Protein AF-A0A7S3FY66-F1 (afdb_monomer_lite)

Sequence (122 aa):
KHNKIYTMSFPAELSIHNPIGSRKPRTKNVCFAGSYSAHVYPQRGKDIVTLFRAAMERGLTVYDKYAHLPRFKNKTFPEEFSSVVVPGISSDELNKKYKTFKVVLNANTVRDSSSMFSRKVI

pLDDT: mean 90.39, std 5.73, range [61.25, 98.19]

Secondary structure (DSSP, 8-state):
------PPP----TTTSS-TTTTS---EEEEEES---TTT-HHHHHHHHHHHHHHHTTTEEEEETTTT-GGGGGGPPPGGGTTTEEE---HHHHHHHHTTEEEE----S--S-SS---GGG-

Foldseek 3Di:
DDDPDDDDDDDDDPVQPDCVLLPDAQPAEEEEEEWLLCVPQVVLNVVCVVVCVVCVVVGYAYAYCCPPPPVVPVGHRPPVCVVRYDHHDDPSVVSVNVSNYPYYDDGDRDDPDPPDDDPVVD

Organism: NCBI:txid652834

Radius of gyration: 16.62 Å; chains: 1; bounding box: 34×53×33 Å

Structure (mmCIF, N/CA/C/O backbone):
data_AF-A0A7S3FY66-F1
#
_entry.id   AF-A0A7S3FY66-F1
#
loop_
_atom_site.group_PDB
_atom_site.id
_atom_site.type_symbol
_atom_site.label_atom_id
_atom_site.label_alt_id
_atom_site.label_comp_id
_atom_site.label_asym_id
_atom_site.label_entity_id
_atom_site.label_seq_id
_atom_site.pdbx_PDB_ins_code
_atom_site.Cartn_x
_atom_site.Cartn_y
_atom_site.Cartn_z
_atom_site.occupancy
_atom_site.B_iso_or_equiv
_atom_site.auth_seq_id
_atom_site.auth_comp_id
_atom_site.auth_asym_id
_atom_site.auth_atom_id
_atom_site.pdbx_PDB_model_num
ATOM 1 N N . LYS A 1 1 ? 21.195 -38.289 -5.945 1.00 61.25 1 LYS A N 1
ATOM 2 C CA . LYS A 1 1 ? 19.819 -37.722 -5.887 1.00 61.25 1 LYS A CA 1
ATOM 3 C C . LYS A 1 1 ? 19.307 -37.855 -4.457 1.00 61.25 1 LYS A C 1
ATOM 5 O O . LYS A 1 1 ? 19.545 -38.898 -3.865 1.00 61.25 1 LYS A O 1
ATOM 10 N N . HIS A 1 2 ? 18.694 -36.813 -3.892 1.00 81.75 2 HIS A N 1
ATOM 11 C CA . HIS A 1 2 ? 18.193 -36.810 -2.512 1.00 81.75 2 HIS A CA 1
ATOM 12 C C . HIS A 1 2 ? 16.663 -36.718 -2.502 1.00 81.75 2 HIS A C 1
ATOM 14 O O . HIS A 1 2 ? 16.109 -35.910 -3.238 1.00 81.75 2 HIS A O 1
ATOM 20 N N . ASN A 1 3 ? 16.002 -37.528 -1.668 1.00 87.62 3 ASN A N 1
ATOM 21 C CA . ASN A 1 3 ? 14.543 -37.704 -1.691 1.00 87.62 3 ASN A CA 1
ATOM 22 C C . ASN A 1 3 ? 13.810 -36.999 -0.531 1.00 87.62 3 ASN A C 1
ATOM 24 O O . ASN A 1 3 ? 12.610 -37.186 -0.379 1.00 87.62 3 ASN A O 1
ATOM 28 N N . LYS A 1 4 ? 14.497 -36.199 0.301 1.00 89.31 4 LYS A N 1
ATOM 29 C CA . LYS A 1 4 ? 13.870 -35.426 1.396 1.00 89.31 4 LYS A CA 1
ATOM 30 C C . LYS A 1 4 ? 13.695 -33.953 1.007 1.00 89.31 4 LYS A C 1
ATOM 32 O O . LYS A 1 4 ? 14.169 -33.059 1.701 1.00 89.31 4 LYS A O 1
ATOM 37 N N . ILE A 1 5 ? 13.074 -33.705 -0.144 1.00 89.00 5 ILE A N 1
ATOM 38 C CA . ILE A 1 5 ? 12.789 -32.353 -0.642 1.00 89.00 5 ILE A CA 1
ATOM 39 C C . ILE A 1 5 ? 11.288 -32.119 -0.490 1.00 89.00 5 ILE A C 1
ATOM 41 O O . ILE A 1 5 ? 10.492 -32.825 -1.102 1.00 89.00 5 ILE A O 1
ATOM 45 N N . TYR A 1 6 ? 10.915 -31.137 0.327 1.00 89.25 6 TYR A N 1
ATOM 46 C CA . TYR A 1 6 ? 9.524 -30.795 0.623 1.00 89.25 6 TYR A CA 1
ATOM 47 C C . TYR A 1 6 ? 9.309 -29.286 0.493 1.00 89.25 6 TYR A C 1
ATOM 49 O O . TYR A 1 6 ? 10.249 -28.499 0.617 1.00 89.25 6 TYR A O 1
ATOM 57 N N . THR A 1 7 ? 8.065 -28.875 0.259 1.00 86.25 7 THR A N 1
ATOM 58 C CA . THR A 1 7 ? 7.668 -27.463 0.261 1.00 86.25 7 THR A CA 1
ATOM 59 C C . THR A 1 7 ? 7.427 -26.977 1.685 1.00 86.25 7 THR A C 1
ATOM 61 O O . THR A 1 7 ? 6.778 -27.665 2.469 1.00 86.25 7 THR A O 1
ATOM 64 N N . MET A 1 8 ? 7.890 -25.770 2.007 1.00 84.56 8 MET A N 1
ATOM 65 C CA . MET A 1 8 ? 7.559 -25.104 3.266 1.00 84.56 8 MET A CA 1
ATOM 66 C C . MET A 1 8 ? 6.385 -24.147 3.053 1.00 84.56 8 MET A C 1
ATOM 68 O O . MET A 1 8 ? 6.416 -23.320 2.140 1.00 84.56 8 MET A O 1
ATOM 72 N N . SER A 1 9 ? 5.362 -24.253 3.902 1.00 84.00 9 SER A N 1
ATOM 73 C CA . SER A 1 9 ? 4.237 -23.316 3.915 1.00 84.00 9 SER A CA 1
ATOM 74 C C . SER A 1 9 ? 4.699 -21.899 4.254 1.00 84.00 9 SER A C 1
ATOM 76 O O . SER A 1 9 ? 5.701 -21.694 4.936 1.00 84.00 9 SER A O 1
ATOM 78 N N . PHE A 1 10 ? 3.948 -20.909 3.783 1.00 83.94 10 PHE A N 1
ATOM 79 C CA . PHE A 1 10 ? 4.260 -19.504 4.000 1.00 83.94 10 PHE A CA 1
ATOM 80 C C . PHE A 1 10 ? 4.108 -19.127 5.488 1.00 83.94 10 PHE A C 1
ATOM 82 O O . PHE A 1 10 ? 2.995 -19.208 6.013 1.00 83.94 10 PHE A O 1
ATOM 89 N N . PRO A 1 11 ? 5.188 -18.739 6.191 1.00 84.31 11 PRO A N 1
ATOM 90 C CA . PRO A 1 11 ? 5.125 -18.495 7.626 1.00 84.31 11 PRO A CA 1
ATOM 91 C C . PRO A 1 11 ? 4.446 -17.155 7.937 1.00 84.31 11 PRO A C 1
ATOM 93 O O . PRO A 1 11 ? 4.744 -16.135 7.313 1.00 84.31 11 PRO A O 1
ATOM 96 N N . ALA A 1 12 ? 3.576 -17.154 8.946 1.00 85.75 12 ALA A N 1
ATOM 97 C CA . ALA A 1 12 ? 2.956 -15.961 9.511 1.00 85.75 12 ALA A CA 1
ATOM 98 C C . ALA A 1 12 ? 3.082 -15.997 11.040 1.00 85.75 12 ALA A C 1
ATOM 100 O O . ALA A 1 12 ? 2.611 -16.930 11.689 1.00 85.75 12 ALA A O 1
ATOM 101 N N . GLU A 1 13 ? 3.731 -14.989 11.623 1.00 87.88 13 GLU A N 1
ATOM 102 C CA . GLU A 1 13 ? 3.902 -14.891 13.073 1.00 87.88 13 GLU A CA 1
ATOM 103 C C . GLU A 1 13 ? 2.637 -14.326 13.736 1.00 87.88 13 GLU A C 1
ATOM 105 O O . GLU A 1 13 ? 2.276 -13.170 13.519 1.00 87.88 13 GLU A O 1
ATOM 110 N N . LEU A 1 14 ? 1.963 -15.124 14.570 1.00 87.88 14 LEU A N 1
ATOM 111 C CA . LEU A 1 14 ? 0.671 -14.764 15.177 1.00 87.88 14 LEU A CA 1
ATOM 112 C C . LEU A 1 14 ? 0.748 -13.573 16.146 1.00 87.88 14 LEU A C 1
ATOM 114 O O . LEU A 1 14 ? -0.232 -12.846 16.312 1.00 87.88 14 LEU A O 1
ATOM 118 N N . SER A 1 15 ? 1.899 -13.335 16.776 1.00 87.75 15 SER A N 1
ATOM 119 C CA . SER A 1 15 ? 2.120 -12.169 17.649 1.00 87.75 15 SER A CA 1
ATOM 120 C C . SER A 1 15 ? 2.005 -10.843 16.873 1.00 87.75 15 SER A C 1
ATOM 122 O O . SER A 1 15 ? 1.582 -9.826 17.429 1.00 87.75 15 SER A O 1
ATOM 124 N N . ILE A 1 16 ? 2.294 -10.875 15.567 1.00 85.12 16 ILE A N 1
ATOM 125 C CA . ILE A 1 16 ? 2.294 -9.729 14.654 1.00 85.12 16 ILE A CA 1
ATOM 126 C C . ILE A 1 16 ? 1.013 -9.717 13.804 1.00 85.12 16 ILE A C 1
ATOM 128 O O . ILE A 1 16 ? 0.303 -8.707 13.734 1.00 85.12 16 ILE A O 1
ATOM 132 N N . HIS A 1 17 ? 0.692 -10.856 13.191 1.00 86.62 17 HIS A N 1
ATOM 133 C CA . HIS A 1 17 ? -0.417 -11.046 12.258 1.00 86.62 17 HIS A CA 1
ATOM 134 C C . HIS A 1 17 ? -1.649 -11.594 12.980 1.00 86.62 17 HIS A C 1
ATOM 136 O O . HIS A 1 17 ? -1.981 -12.774 12.911 1.00 86.62 17 HIS A O 1
ATOM 142 N N . ASN A 1 18 ? -2.324 -10.714 13.718 1.00 88.62 18 ASN A N 1
ATOM 143 C CA . ASN A 1 18 ? -3.525 -11.055 14.479 1.00 88.62 18 ASN A CA 1
ATOM 144 C C . ASN A 1 18 ? -4.630 -10.002 14.335 1.00 88.62 18 ASN A C 1
ATOM 146 O O . ASN A 1 18 ? -4.355 -8.819 14.092 1.00 88.62 18 ASN A O 1
ATOM 150 N N . PRO A 1 19 ? -5.894 -10.384 14.588 1.00 86.94 19 PRO A N 1
ATOM 151 C CA . PRO A 1 19 ? -7.023 -9.462 14.555 1.00 86.94 19 PRO A CA 1
ATOM 152 C C . PRO A 1 19 ? -7.118 -8.565 15.801 1.00 86.94 19 PRO A C 1
ATOM 154 O O . PRO A 1 19 ? -8.067 -7.792 15.917 1.00 86.94 19 PRO A O 1
ATOM 157 N N . ILE A 1 20 ? -6.181 -8.622 16.754 1.00 89.56 20 ILE A N 1
ATOM 158 C CA . ILE A 1 20 ? -6.278 -7.815 17.979 1.00 89.56 20 ILE A CA 1
ATOM 159 C C . ILE A 1 20 ? -6.265 -6.330 17.595 1.00 89.56 20 ILE A C 1
ATOM 161 O O . ILE A 1 20 ? -5.346 -5.842 16.936 1.00 89.56 20 ILE A O 1
ATOM 165 N N . GLY A 1 21 ? -7.324 -5.610 17.970 1.00 85.69 21 GLY A N 1
ATOM 166 C CA . GLY A 1 21 ? -7.536 -4.206 17.608 1.00 85.69 21 GLY A CA 1
ATOM 167 C C . GLY A 1 21 ? -8.240 -3.959 16.265 1.00 85.69 21 GLY A C 1
ATOM 168 O O . GLY A 1 21 ? -8.557 -2.807 15.989 1.00 85.69 21 GLY A O 1
ATOM 169 N N . SER A 1 22 ? -8.550 -4.988 15.464 1.00 85.00 22 SER A N 1
ATOM 170 C CA . SER A 1 22 ? -9.232 -4.830 14.163 1.00 85.00 22 SER A CA 1
ATOM 171 C C . SER A 1 22 ? -10.731 -4.514 14.266 1.00 85.00 22 SER A C 1
ATOM 173 O O . SER A 1 22 ? -11.328 -4.055 13.295 1.00 85.00 22 SER A O 1
ATOM 175 N N . ARG A 1 23 ? -11.339 -4.740 15.441 1.00 87.81 23 ARG A N 1
ATOM 176 C CA . ARG A 1 23 ? -12.747 -4.405 15.735 1.00 87.81 23 ARG A CA 1
ATOM 177 C C . ARG A 1 23 ? -12.972 -2.924 16.050 1.00 87.81 23 ARG A C 1
ATOM 179 O O . ARG A 1 23 ? -14.114 -2.497 16.172 1.00 87.81 23 ARG A O 1
ATOM 186 N N . LYS A 1 24 ? -11.902 -2.139 16.211 1.00 89.38 24 LYS A N 1
ATOM 187 C CA . LYS A 1 24 ? -12.019 -0.691 16.413 1.00 89.38 24 LYS A CA 1
ATOM 188 C C . LYS A 1 24 ? -12.530 -0.030 15.124 1.00 89.38 24 LYS A C 1
ATOM 190 O O . LYS A 1 24 ? -12.193 -0.505 14.036 1.00 89.38 24 LYS A O 1
ATOM 195 N N . PRO A 1 25 ? -13.301 1.069 15.214 1.00 91.06 25 PRO A N 1
ATOM 196 C CA . PRO A 1 25 ? -13.701 1.821 14.034 1.00 91.06 25 PRO A CA 1
ATOM 197 C C . PRO A 1 25 ? -12.486 2.238 13.201 1.00 91.06 25 PRO A C 1
ATOM 199 O O . PRO A 1 25 ? -11.511 2.789 13.717 1.00 91.06 25 PRO A O 1
ATOM 202 N N . ARG A 1 26 ? -12.551 1.974 11.896 1.00 92.88 26 ARG A N 1
ATOM 203 C CA . ARG A 1 26 ? -11.527 2.397 10.941 1.00 92.88 26 ARG A CA 1
ATOM 204 C C . ARG A 1 26 ? -11.777 3.845 10.551 1.00 92.88 26 ARG A C 1
ATOM 206 O O . ARG A 1 26 ? -12.774 4.150 9.897 1.00 92.88 26 ARG A O 1
ATOM 213 N N . THR A 1 27 ? -10.876 4.728 10.960 1.00 92.50 27 THR A N 1
ATOM 214 C CA . THR A 1 27 ? -11.007 6.179 10.770 1.00 92.50 27 THR A CA 1
ATOM 215 C C . THR A 1 27 ? -10.411 6.666 9.456 1.00 92.50 27 THR A C 1
ATOM 217 O O . THR A 1 27 ? -10.724 7.769 9.018 1.00 92.50 27 THR A O 1
ATOM 220 N N . LYS A 1 28 ? -9.579 5.849 8.801 1.00 94.00 28 LYS A N 1
ATOM 221 C CA . LYS A 1 28 ? -8.958 6.172 7.516 1.00 94.00 28 LYS A CA 1
ATOM 222 C C . LYS A 1 28 ? -9.512 5.304 6.393 1.00 94.00 28 LYS A C 1
ATOM 224 O O . LYS A 1 28 ? -9.966 4.184 6.621 1.00 94.00 28 LYS A O 1
ATOM 229 N N . ASN A 1 29 ? -9.452 5.811 5.166 1.00 96.50 29 ASN A N 1
ATOM 230 C CA . ASN A 1 29 ? -10.057 5.142 4.022 1.00 96.50 29 ASN A CA 1
ATOM 231 C C . ASN A 1 29 ? -9.073 4.208 3.315 1.00 96.50 29 ASN A C 1
ATOM 233 O O . ASN A 1 29 ? -9.221 2.996 3.454 1.00 96.50 29 ASN A O 1
ATOM 237 N N . VAL A 1 30 ? -8.066 4.734 2.609 1.00 97.88 30 VAL A N 1
ATOM 238 C CA . VAL A 1 30 ? -7.192 3.918 1.750 1.00 97.88 30 VAL A CA 1
ATOM 239 C C . VAL A 1 30 ? -5.719 4.086 2.126 1.00 97.88 30 VAL A C 1
ATOM 241 O O . VAL A 1 30 ? -5.249 5.201 2.330 1.00 97.88 30 VAL A O 1
ATOM 244 N N . CYS A 1 31 ? -4.977 2.984 2.211 1.00 96.81 31 CYS A N 1
ATOM 245 C CA . CYS A 1 31 ? -3.542 2.975 2.499 1.00 96.81 31 CYS A CA 1
ATOM 246 C C . CYS A 1 31 ? -2.755 2.227 1.429 1.00 96.81 31 CYS A C 1
ATOM 248 O O . CYS A 1 31 ? -3.205 1.198 0.930 1.00 96.81 31 CYS A O 1
ATOM 250 N N . PHE A 1 32 ? -1.536 2.679 1.166 1.00 96.12 32 PHE A N 1
ATOM 251 C CA . PHE A 1 32 ? -0.485 1.880 0.551 1.00 96.12 32 PHE A CA 1
ATOM 252 C C . PHE A 1 32 ? 0.810 2.051 1.344 1.00 96.12 32 PHE A C 1
ATOM 254 O O . PHE A 1 32 ? 1.119 3.151 1.795 1.00 96.12 32 PHE A O 1
ATOM 261 N N . ALA A 1 33 ? 1.610 0.993 1.468 1.00 94.69 33 ALA A N 1
ATOM 262 C CA . ALA A 1 33 ? 2.964 1.105 1.998 1.00 94.69 33 ALA A CA 1
ATOM 263 C C . ALA A 1 33 ? 3.967 0.346 1.135 1.00 94.69 33 ALA A C 1
ATOM 265 O O . ALA A 1 33 ? 3.808 -0.842 0.827 1.00 94.69 33 ALA A O 1
ATOM 266 N N . GLY A 1 34 ? 5.030 1.039 0.740 1.00 92.25 34 GLY A N 1
ATOM 267 C CA . GLY A 1 34 ? 6.068 0.486 -0.116 1.00 92.25 34 GLY A CA 1
ATOM 268 C C . GLY A 1 34 ? 6.727 1.547 -0.979 1.00 92.25 34 GLY A C 1
ATOM 269 O O . GLY A 1 34 ? 6.564 2.735 -0.756 1.00 92.25 34 GLY A O 1
ATOM 270 N N . SER A 1 35 ? 7.479 1.098 -1.981 1.00 92.56 35 SER A N 1
ATOM 271 C CA . SER A 1 35 ? 8.130 1.984 -2.946 1.00 92.56 35 SER A CA 1
ATOM 272 C C . SER A 1 35 ? 7.524 1.859 -4.332 1.00 92.56 35 SER A C 1
ATOM 274 O O . SER A 1 35 ? 6.983 0.801 -4.691 1.00 92.56 35 SER A O 1
ATOM 276 N N . TYR A 1 36 ? 7.707 2.907 -5.132 1.00 93.12 36 TYR A N 1
ATOM 277 C CA . TYR A 1 36 ? 7.303 2.924 -6.530 1.00 93.12 36 TYR A CA 1
ATOM 278 C C . TYR A 1 36 ? 8.165 1.963 -7.360 1.00 93.12 36 TYR A C 1
ATOM 280 O O . TYR A 1 36 ? 7.655 0.985 -7.903 1.00 93.12 36 TYR A O 1
ATOM 288 N N . SER A 1 37 ? 9.491 2.155 -7.353 1.00 90.75 37 SER A N 1
ATOM 289 C CA . SER A 1 37 ? 10.473 1.298 -8.049 1.00 90.75 37 SER A CA 1
ATOM 290 C C . SER A 1 37 ? 10.128 0.980 -9.520 1.00 90.75 37 SER A C 1
ATOM 292 O O . SER A 1 37 ? 10.513 -0.078 -10.021 1.00 90.75 37 SER A O 1
ATOM 294 N N . ALA A 1 38 ? 9.417 1.870 -10.220 1.00 93.00 38 ALA A N 1
ATOM 295 C CA . ALA A 1 38 ? 8.963 1.626 -11.591 1.00 93.00 38 ALA A CA 1
ATOM 296 C C . ALA A 1 38 ? 10.110 1.508 -12.606 1.00 93.00 38 ALA A C 1
ATOM 298 O O . ALA A 1 38 ? 9.944 0.849 -13.622 1.00 93.00 38 ALA A O 1
ATOM 299 N N . HIS A 1 39 ? 11.288 2.069 -12.305 1.00 91.38 39 HIS A N 1
ATOM 300 C CA . HIS A 1 39 ? 12.479 1.896 -13.141 1.00 91.38 39 HIS A CA 1
ATOM 301 C C . HIS A 1 39 ? 12.939 0.430 -13.236 1.00 91.38 39 HIS A C 1
ATOM 303 O O . HIS A 1 39 ? 13.530 0.052 -14.237 1.00 91.38 39 HIS A O 1
ATOM 309 N N . VAL A 1 40 ? 12.673 -0.392 -12.208 1.00 92.62 40 VAL A N 1
ATOM 310 C CA . VAL A 1 40 ? 12.929 -1.847 -12.246 1.00 92.62 40 VAL A CA 1
ATOM 311 C C . VAL A 1 40 ? 11.681 -2.608 -12.688 1.00 92.62 40 VAL A C 1
ATOM 313 O O . VAL A 1 40 ? 11.773 -3.581 -13.425 1.00 92.62 40 VAL A O 1
ATOM 316 N N . TYR A 1 41 ? 10.505 -2.176 -12.223 1.00 93.75 41 TYR A N 1
ATOM 317 C CA . TYR A 1 41 ? 9.239 -2.882 -12.425 1.00 93.75 41 TYR A CA 1
ATOM 318 C C . TYR A 1 41 ? 8.199 -1.960 -13.077 1.00 93.75 41 TYR A C 1
ATOM 320 O O . TYR A 1 41 ? 7.278 -1.497 -12.394 1.00 93.75 41 TYR A O 1
ATOM 328 N N . PRO A 1 42 ? 8.315 -1.678 -14.387 1.00 94.62 42 PRO A N 1
ATOM 329 C CA . PRO A 1 42 ? 7.492 -0.671 -15.056 1.00 94.62 42 PRO A CA 1
ATOM 330 C C . PRO A 1 42 ? 6.004 -1.020 -15.028 1.00 94.62 42 PRO A C 1
ATOM 332 O O . PRO A 1 42 ? 5.175 -0.145 -14.792 1.00 94.62 42 PRO A O 1
ATOM 335 N N . GLN A 1 43 ? 5.653 -2.301 -15.183 1.00 94.88 43 GLN A N 1
ATOM 336 C CA . GLN A 1 43 ? 4.256 -2.731 -15.132 1.00 94.88 43 GLN A CA 1
ATOM 337 C C . GLN A 1 43 ? 3.635 -2.516 -13.747 1.00 94.88 43 GLN A C 1
ATOM 339 O O . GLN A 1 43 ? 2.556 -1.942 -13.646 1.00 94.88 43 GLN A O 1
ATOM 344 N N . ARG A 1 44 ? 4.354 -2.872 -12.673 1.00 95.00 44 ARG A N 1
ATOM 345 C CA . ARG A 1 44 ? 3.916 -2.579 -11.300 1.00 95.00 44 ARG A CA 1
ATOM 346 C C . ARG A 1 44 ? 3.780 -1.072 -11.067 1.00 95.00 44 ARG A C 1
ATOM 348 O O . ARG A 1 44 ? 2.893 -0.650 -10.333 1.00 95.00 44 ARG A O 1
ATOM 355 N N . GLY A 1 45 ? 4.652 -0.268 -11.677 1.00 95.94 45 GLY A N 1
ATOM 356 C CA . GLY A 1 45 ? 4.536 1.189 -11.679 1.00 95.94 45 GLY A CA 1
ATOM 357 C C . GLY A 1 45 ? 3.205 1.659 -12.269 1.00 95.94 45 GLY A C 1
ATOM 358 O O . GLY A 1 45 ? 2.491 2.414 -11.615 1.00 95.94 45 GLY A O 1
ATOM 359 N N . LYS A 1 46 ? 2.830 1.146 -13.449 1.00 96.38 46 LYS A N 1
ATOM 360 C CA . LYS A 1 46 ? 1.529 1.432 -14.081 1.00 96.38 46 LYS A CA 1
ATOM 361 C C . LYS A 1 46 ? 0.360 1.031 -13.180 1.00 96.38 46 LYS A C 1
ATOM 363 O O . LYS A 1 46 ? -0.530 1.844 -12.962 1.00 96.38 46 LYS A O 1
ATOM 368 N N . ASP A 1 47 ? 0.403 -0.171 -12.602 1.00 96.06 47 ASP A N 1
ATOM 369 C CA . ASP A 1 47 ? -0.646 -0.647 -11.691 1.00 96.06 47 ASP A CA 1
ATOM 370 C C . ASP A 1 47 ? -0.798 0.287 -10.473 1.00 96.06 47 ASP A C 1
ATOM 372 O O . ASP A 1 47 ? -1.913 0.642 -10.094 1.00 96.06 47 ASP A O 1
ATOM 376 N N . ILE A 1 48 ? 0.319 0.729 -9.877 1.00 96.81 48 ILE A N 1
ATOM 377 C CA . ILE A 1 48 ? 0.318 1.685 -8.758 1.00 96.81 48 ILE A CA 1
ATOM 378 C C . ILE A 1 48 ? -0.326 3.009 -9.165 1.00 96.81 48 ILE A C 1
ATOM 380 O O . ILE A 1 48 ? -1.177 3.500 -8.431 1.00 96.81 48 ILE A O 1
ATOM 384 N N . VAL A 1 49 ? 0.051 3.576 -10.315 1.00 97.56 49 VAL A N 1
ATOM 385 C CA . VAL A 1 49 ? -0.510 4.848 -10.799 1.00 97.56 49 VAL A CA 1
ATOM 386 C C . VAL A 1 49 ? -2.021 4.729 -10.994 1.00 97.56 49 VAL A C 1
ATOM 388 O O . VAL A 1 49 ? -2.768 5.578 -10.507 1.00 97.56 49 VAL A O 1
ATOM 391 N N . THR A 1 50 ? -2.486 3.656 -11.639 1.00 97.44 50 THR A N 1
ATOM 392 C CA . THR A 1 50 ? -3.919 3.396 -11.837 1.00 97.44 50 THR A CA 1
ATOM 393 C C . THR A 1 50 ? -4.664 3.298 -10.506 1.00 97.44 50 THR A C 1
ATOM 395 O O . THR A 1 50 ? -5.688 3.957 -10.323 1.00 97.44 50 THR A O 1
ATOM 398 N N . LEU A 1 51 ? -4.137 2.521 -9.554 1.00 97.12 51 LEU A N 1
ATOM 399 C CA . LEU A 1 51 ? -4.741 2.369 -8.230 1.00 97.12 51 LEU A CA 1
ATOM 400 C C . LEU A 1 51 ? -4.750 3.685 -7.444 1.00 97.12 51 LEU A C 1
ATOM 402 O O . LEU A 1 51 ? -5.739 4.000 -6.784 1.00 97.12 51 LEU A O 1
ATOM 406 N N . PHE A 1 52 ? -3.663 4.455 -7.500 1.00 97.62 52 PHE A N 1
ATOM 407 C CA . PHE A 1 52 ? -3.530 5.687 -6.728 1.00 97.62 52 PHE A CA 1
ATOM 408 C C . PHE A 1 52 ? -4.458 6.776 -7.243 1.00 97.62 52 PHE A C 1
ATOM 410 O O . PHE A 1 52 ? -5.139 7.396 -6.430 1.00 97.62 52 PHE A O 1
ATOM 417 N N . ARG A 1 53 ? -4.562 6.956 -8.566 1.00 97.44 53 ARG A N 1
ATOM 418 C CA . ARG A 1 53 ? -5.504 7.913 -9.168 1.00 97.44 53 ARG A CA 1
ATOM 419 C C . ARG A 1 53 ? -6.942 7.638 -8.737 1.00 97.44 53 ARG A C 1
ATOM 421 O O . ARG A 1 53 ? -7.623 8.555 -8.298 1.00 97.44 53 ARG A O 1
ATOM 428 N N . ALA A 1 54 ? -7.370 6.374 -8.758 1.00 96.62 54 ALA A N 1
ATOM 429 C CA . ALA A 1 54 ? -8.705 5.990 -8.294 1.00 96.62 54 ALA A CA 1
ATOM 430 C C . ALA A 1 54 ? -8.906 6.193 -6.777 1.00 96.62 54 ALA A C 1
ATOM 432 O O . ALA A 1 54 ? -10.020 6.441 -6.315 1.00 96.62 54 ALA A O 1
ATOM 433 N N . ALA A 1 55 ? -7.839 6.066 -5.985 1.00 97.62 55 ALA A N 1
ATOM 434 C CA . ALA A 1 55 ? -7.903 6.142 -4.531 1.00 97.62 55 ALA A CA 1
ATOM 435 C C . ALA A 1 55 ? -7.725 7.557 -3.958 1.00 97.62 55 ALA A C 1
ATOM 437 O O . ALA A 1 55 ? -8.128 7.774 -2.813 1.00 97.62 55 ALA A O 1
ATOM 438 N N . MET A 1 56 ? -7.141 8.510 -4.696 1.00 95.56 56 MET A N 1
ATOM 439 C CA . MET A 1 56 ? -6.842 9.853 -4.172 1.00 95.56 56 MET A CA 1
ATOM 440 C C . MET A 1 56 ? -8.086 10.547 -3.617 1.00 95.56 56 MET A C 1
ATOM 442 O O . MET A 1 56 ? -8.108 10.933 -2.448 1.00 95.56 56 MET A O 1
ATOM 446 N N . GLU A 1 57 ? -9.156 10.604 -4.411 1.00 94.19 57 GLU A N 1
ATOM 447 C CA . GLU A 1 57 ? -10.442 11.212 -4.029 1.00 94.19 57 GLU A CA 1
ATOM 448 C C . GLU A 1 57 ? -11.148 10.459 -2.892 1.00 94.19 57 GLU A C 1
ATOM 450 O O . GLU A 1 57 ? -12.112 10.939 -2.298 1.00 94.19 57 GLU A O 1
ATOM 455 N N . ARG A 1 58 ? -10.668 9.256 -2.559 1.00 96.19 58 ARG A N 1
ATOM 456 C CA . ARG A 1 58 ? -11.185 8.429 -1.469 1.00 96.19 58 ARG A CA 1
ATOM 457 C C . ARG A 1 58 ? -10.360 8.556 -0.193 1.00 96.19 58 ARG A C 1
ATOM 459 O O . ARG A 1 58 ? -10.680 7.867 0.768 1.00 96.19 58 ARG A O 1
ATOM 466 N N . GLY A 1 59 ? -9.355 9.430 -0.124 1.00 96.62 59 GLY A N 1
ATOM 467 C CA . GLY A 1 59 ? -8.526 9.619 1.072 1.00 96.62 59 GLY A CA 1
ATOM 468 C C . GLY A 1 59 ? -7.404 8.586 1.172 1.00 96.62 59 GLY A C 1
ATOM 469 O O . GLY A 1 59 ? -7.339 7.814 2.136 1.00 96.62 59 GLY A O 1
ATOM 470 N N . LEU A 1 60 ? -6.549 8.563 0.148 1.00 98.19 60 LEU A N 1
ATOM 471 C CA . LEU A 1 60 ? -5.334 7.756 0.086 1.00 98.19 60 LEU A CA 1
ATOM 472 C C . LEU A 1 60 ? -4.241 8.305 1.018 1.00 98.19 60 LEU A C 1
ATOM 474 O O . LEU A 1 60 ? -4.015 9.506 1.104 1.00 98.19 60 LEU A O 1
ATOM 478 N N . THR A 1 61 ? -3.524 7.410 1.693 1.00 97.62 61 THR A N 1
ATOM 479 C CA . THR A 1 61 ? -2.248 7.696 2.363 1.00 97.62 61 THR A CA 1
ATOM 480 C C . THR A 1 61 ? -1.196 6.704 1.881 1.00 97.62 61 THR A C 1
ATOM 482 O O . THR A 1 61 ? -1.421 5.492 1.925 1.00 97.62 61 THR A O 1
ATOM 485 N N . VAL A 1 62 ? -0.040 7.203 1.452 1.00 96.81 62 VAL A N 1
ATOM 486 C CA . VAL A 1 62 ? 1.062 6.402 0.910 1.00 96.81 62 VAL A CA 1
ATOM 487 C C . VAL A 1 62 ? 2.270 6.513 1.831 1.00 96.81 62 VAL A C 1
ATOM 489 O O . VAL A 1 62 ? 2.895 7.560 1.911 1.00 96.81 62 VAL A O 1
ATOM 492 N N . TYR A 1 63 ? 2.627 5.426 2.505 1.00 95.62 63 TYR A N 1
ATOM 493 C CA . TYR A 1 63 ? 3.845 5.340 3.309 1.00 95.62 63 TYR A CA 1
ATOM 494 C C . TYR A 1 63 ? 5.025 4.930 2.420 1.00 95.62 63 TYR A C 1
ATOM 496 O O . TYR A 1 63 ? 5.187 3.743 2.099 1.00 95.62 63 TYR A O 1
ATOM 504 N N . ASP A 1 64 ? 5.852 5.898 2.020 1.00 94.06 64 ASP A N 1
ATOM 505 C CA . ASP A 1 64 ? 7.031 5.644 1.190 1.00 94.06 64 ASP A CA 1
ATOM 506 C C . ASP A 1 64 ? 8.276 5.390 2.044 1.00 94.06 64 ASP A C 1
ATOM 508 O O . ASP A 1 64 ? 8.843 6.288 2.670 1.00 94.06 64 ASP A O 1
ATOM 512 N N . LYS A 1 65 ? 8.765 4.146 2.001 1.00 88.38 65 LYS A N 1
ATOM 513 C CA . LYS A 1 65 ? 10.003 3.729 2.682 1.00 88.38 65 LYS A CA 1
ATOM 514 C C . LYS A 1 65 ? 11.250 4.513 2.254 1.00 88.38 65 LYS A C 1
ATOM 516 O O . LYS A 1 65 ? 12.275 4.404 2.921 1.00 88.38 65 LYS A O 1
ATOM 521 N N . TYR A 1 66 ? 11.200 5.232 1.133 1.00 90.06 66 TYR A N 1
ATOM 522 C CA . TYR A 1 66 ? 12.327 5.979 0.582 1.00 90.06 66 TYR A CA 1
ATOM 523 C C . TYR A 1 66 ? 12.133 7.499 0.565 1.00 90.06 66 TYR A C 1
ATOM 525 O O . TYR A 1 66 ? 13.052 8.182 0.116 1.00 90.06 66 TYR A O 1
ATOM 533 N N . ALA A 1 67 ? 11.026 8.030 1.105 1.00 83.75 67 ALA A N 1
ATOM 534 C CA . ALA A 1 67 ? 10.675 9.457 1.028 1.00 83.75 67 ALA A CA 1
ATOM 535 C C . ALA A 1 67 ? 11.819 10.415 1.422 1.00 83.75 67 ALA A C 1
ATOM 537 O O . ALA A 1 67 ? 11.984 11.470 0.819 1.00 83.75 67 ALA A O 1
ATOM 538 N N . HIS A 1 68 ? 12.645 10.032 2.402 1.00 78.44 68 HIS A N 1
ATOM 539 C CA . HIS A 1 68 ? 13.751 10.851 2.922 1.00 78.44 68 HIS A CA 1
ATOM 540 C C . HIS A 1 68 ? 15.133 10.248 2.673 1.00 78.44 68 HIS A C 1
ATOM 542 O O . HIS A 1 68 ? 16.078 10.531 3.404 1.00 78.44 68 HIS A O 1
ATOM 548 N N . LEU A 1 69 ? 15.271 9.381 1.669 1.00 83.44 69 LEU A N 1
ATOM 549 C CA . LEU A 1 69 ? 16.540 8.728 1.361 1.00 83.44 69 LEU A CA 1
ATOM 550 C C . LEU A 1 69 ? 17.048 9.199 -0.010 1.00 83.44 69 LEU A C 1
ATOM 552 O O . LEU A 1 69 ? 16.714 8.581 -1.023 1.00 83.44 69 LEU A O 1
ATOM 556 N N . PRO A 1 70 ? 17.902 10.247 -0.069 1.00 80.50 70 PRO A N 1
ATOM 557 C CA . PRO A 1 70 ? 18.367 10.855 -1.323 1.00 80.50 70 PRO A CA 1
ATOM 558 C C . PRO A 1 70 ? 19.017 9.867 -2.295 1.00 80.50 70 PRO A C 1
ATOM 560 O O . PRO A 1 70 ? 18.895 10.009 -3.509 1.00 80.50 70 PRO A O 1
ATOM 563 N N . ARG A 1 71 ? 19.656 8.813 -1.771 1.00 86.81 71 ARG A N 1
ATOM 564 C CA . ARG A 1 71 ? 20.248 7.729 -2.572 1.00 86.81 71 ARG A CA 1
ATOM 565 C C . ARG A 1 71 ? 19.227 6.906 -3.373 1.00 86.81 71 ARG A C 1
ATOM 567 O O . ARG A 1 71 ? 19.617 6.106 -4.213 1.00 86.81 71 ARG A O 1
ATOM 574 N N . PHE A 1 72 ? 17.930 7.067 -3.105 1.00 84.31 72 PHE A N 1
ATOM 575 C CA . PHE A 1 72 ? 16.832 6.346 -3.752 1.00 84.31 72 PHE A CA 1
ATOM 576 C C . PHE A 1 72 ? 15.880 7.271 -4.522 1.00 84.31 72 PHE A C 1
ATOM 578 O O . PHE A 1 72 ? 14.722 6.913 -4.733 1.00 84.31 72 PHE A O 1
ATOM 585 N N . LYS A 1 73 ? 16.366 8.427 -5.000 1.00 79.00 73 LYS A N 1
ATOM 586 C CA . LYS A 1 73 ? 15.592 9.355 -5.849 1.00 79.00 73 LYS A CA 1
ATOM 587 C C . LYS A 1 73 ? 14.941 8.683 -7.066 1.00 79.00 73 LYS A C 1
ATOM 589 O O . LYS A 1 73 ? 13.863 9.072 -7.472 1.00 79.00 73 LYS A O 1
ATOM 594 N N . ASN A 1 74 ? 15.529 7.620 -7.614 1.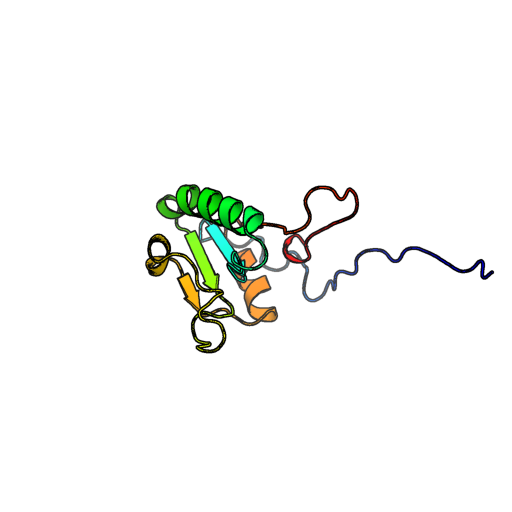00 83.06 74 ASN A N 1
ATOM 595 C CA . ASN A 1 74 ? 14.943 6.858 -8.725 1.00 83.06 74 ASN A CA 1
ATOM 596 C C . ASN A 1 74 ? 13.730 5.979 -8.334 1.00 83.06 74 ASN A C 1
ATOM 598 O O . ASN A 1 74 ? 13.150 5.300 -9.185 1.00 83.06 74 ASN A O 1
ATOM 602 N N . LYS A 1 75 ? 13.369 5.919 -7.047 1.00 85.38 75 LYS A N 1
ATOM 603 C CA . LYS A 1 75 ? 12.248 5.129 -6.508 1.00 85.38 75 LYS A CA 1
ATOM 604 C C . LYS A 1 75 ? 11.097 5.995 -6.003 1.00 85.38 75 LYS A C 1
ATOM 606 O O . LYS A 1 75 ? 10.177 5.428 -5.413 1.00 85.38 75 LYS A O 1
ATOM 611 N N . THR A 1 76 ? 11.153 7.305 -6.224 1.00 87.38 76 THR A N 1
ATOM 612 C CA . THR A 1 76 ? 10.123 8.249 -5.791 1.00 87.38 76 THR A CA 1
ATOM 613 C C . THR A 1 76 ? 8.842 8.069 -6.591 1.00 87.38 76 THR A C 1
ATOM 615 O O . THR A 1 76 ? 8.858 7.637 -7.745 1.00 87.38 76 THR A O 1
ATOM 618 N N . PHE A 1 77 ? 7.720 8.381 -5.955 1.00 93.62 77 PHE A N 1
ATOM 619 C CA . PHE A 1 77 ? 6.429 8.432 -6.625 1.00 93.62 77 PHE A CA 1
ATOM 620 C C . PHE A 1 77 ? 6.346 9.656 -7.555 1.00 93.62 77 PHE A C 1
ATOM 622 O O . PHE A 1 77 ? 7.050 10.641 -7.320 1.00 93.62 77 PHE A O 1
ATOM 629 N N . PRO A 1 78 ? 5.501 9.604 -8.601 1.00 94.25 78 PRO A N 1
ATOM 630 C CA . PRO A 1 78 ? 5.163 10.777 -9.404 1.00 94.25 78 PRO A CA 1
ATOM 631 C C . PRO A 1 78 ? 4.687 11.962 -8.548 1.00 94.25 78 PRO A C 1
ATOM 633 O O . PRO A 1 78 ? 4.014 11.769 -7.535 1.00 94.25 78 PRO A O 1
ATOM 636 N N . GLU A 1 79 ? 5.007 13.183 -8.982 1.00 93.06 79 GLU A N 1
ATOM 637 C CA . GLU A 1 79 ? 4.713 14.427 -8.251 1.00 93.06 79 GLU A CA 1
ATOM 638 C C . GLU A 1 79 ? 3.212 14.644 -7.996 1.00 93.06 79 GLU A C 1
ATOM 640 O O . GLU A 1 79 ? 2.843 15.181 -6.952 1.00 93.06 79 GLU A O 1
ATOM 645 N N . GLU A 1 80 ? 2.348 14.127 -8.881 1.00 95.44 80 GLU A N 1
ATOM 646 C CA . GLU A 1 80 ? 0.882 14.151 -8.727 1.00 95.44 80 GLU A CA 1
ATOM 647 C C . GLU A 1 80 ? 0.398 13.515 -7.407 1.00 95.44 80 GLU A C 1
ATOM 649 O O . GLU A 1 80 ? -0.683 13.847 -6.930 1.00 95.44 80 GLU A O 1
ATOM 654 N N . PHE A 1 81 ? 1.202 12.647 -6.777 1.00 95.94 81 PHE A N 1
ATOM 655 C CA . PHE A 1 81 ? 0.871 11.993 -5.504 1.00 95.94 81 PHE A CA 1
ATOM 656 C C . PHE A 1 81 ? 1.570 12.613 -4.286 1.00 95.94 81 PHE A C 1
ATOM 658 O O . PHE A 1 81 ? 1.431 12.098 -3.177 1.00 95.94 81 PHE A O 1
ATOM 665 N N . SER A 1 82 ? 2.328 13.698 -4.455 1.00 93.56 82 SER A N 1
ATOM 666 C CA . SER A 1 82 ? 3.122 14.313 -3.378 1.00 93.56 82 SER A CA 1
ATOM 667 C C . SER A 1 82 ? 2.299 14.666 -2.132 1.00 93.56 82 SER A C 1
ATOM 669 O O . SER A 1 82 ? 2.771 14.468 -1.016 1.00 93.56 82 SER A O 1
ATOM 671 N N . SER A 1 83 ? 1.046 15.098 -2.304 1.00 95.19 83 SER A N 1
ATOM 672 C CA . SER A 1 83 ? 0.135 15.473 -1.211 1.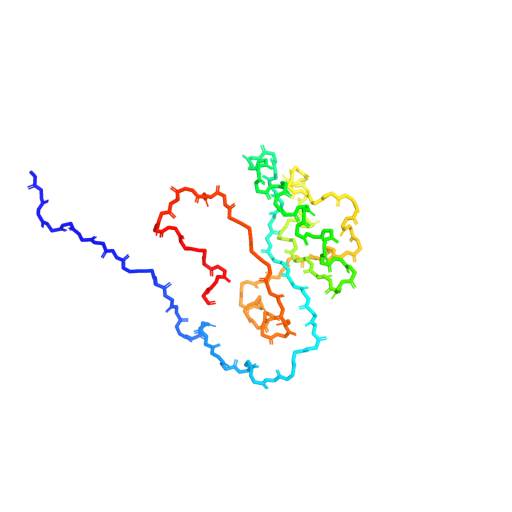00 95.19 83 SER A CA 1
ATOM 673 C C . SER A 1 83 ? -0.350 14.297 -0.356 1.00 95.19 83 SER A C 1
ATOM 675 O O . SER A 1 83 ? -0.779 14.498 0.780 1.00 95.19 83 SER A O 1
ATOM 677 N N . VAL A 1 84 ? -0.284 13.069 -0.879 1.00 95.81 84 VAL A N 1
ATOM 678 C CA . VAL A 1 84 ? -0.731 11.846 -0.189 1.00 95.81 84 VAL A CA 1
ATOM 679 C C . VAL A 1 84 ? 0.430 10.955 0.255 1.00 95.81 84 VAL A C 1
ATOM 681 O O . VAL A 1 84 ? 0.205 9.970 0.966 1.00 95.81 84 VAL A O 1
ATOM 684 N N . VAL A 1 85 ? 1.664 11.280 -0.144 1.00 95.44 85 VAL A N 1
ATOM 685 C CA . VAL A 1 85 ? 2.882 10.554 0.230 1.00 95.44 85 VAL A CA 1
ATOM 686 C C . VAL A 1 85 ? 3.444 11.100 1.537 1.00 95.44 85 VAL A C 1
ATOM 688 O O . VAL A 1 85 ? 3.724 12.284 1.680 1.00 95.44 85 VAL A O 1
ATOM 691 N N . VAL A 1 86 ? 3.648 10.201 2.495 1.00 94.56 86 VAL A N 1
ATOM 692 C CA . VAL A 1 86 ? 4.244 10.479 3.802 1.00 94.56 86 VAL A CA 1
ATOM 693 C C . VAL A 1 86 ? 5.459 9.576 4.032 1.00 94.56 86 VAL A C 1
ATOM 695 O O . VAL A 1 86 ? 5.551 8.503 3.420 1.00 94.56 86 VAL A O 1
ATOM 698 N N . PRO A 1 87 ? 6.390 9.967 4.924 1.00 93.12 87 PRO A N 1
ATOM 699 C CA . PRO A 1 87 ? 7.473 9.096 5.359 1.00 93.12 87 PRO A CA 1
ATOM 700 C C . PRO A 1 87 ? 7.010 7.682 5.713 1.00 93.12 87 PRO A C 1
ATOM 702 O O . PRO A 1 87 ? 5.994 7.482 6.382 1.00 93.12 87 PRO A O 1
ATOM 705 N N . GLY A 1 88 ? 7.793 6.695 5.282 1.00 92.00 88 GLY A N 1
ATOM 706 C CA . GLY A 1 88 ? 7.625 5.309 5.691 1.00 92.00 88 GLY A CA 1
ATOM 707 C C . GLY A 1 88 ? 7.743 5.139 7.206 1.00 92.00 88 GLY A C 1
ATOM 708 O O . GLY A 1 88 ? 8.456 5.875 7.881 1.00 92.00 88 GLY A O 1
ATOM 709 N N . ILE A 1 89 ? 7.046 4.133 7.722 1.00 92.44 89 ILE A N 1
ATOM 710 C CA . ILE A 1 89 ? 7.041 3.750 9.138 1.00 92.44 89 ILE A CA 1
ATOM 711 C C . ILE A 1 89 ? 7.673 2.369 9.317 1.00 92.44 89 ILE A C 1
ATOM 713 O O . ILE A 1 89 ? 7.840 1.625 8.343 1.00 92.44 89 ILE A O 1
ATOM 717 N N . SER A 1 90 ? 8.024 2.026 10.555 1.00 89.81 90 SER A N 1
ATOM 718 C CA . SER A 1 90 ? 8.565 0.701 10.877 1.00 89.81 90 SER A CA 1
ATOM 719 C C . SER A 1 90 ? 7.554 -0.415 10.574 1.00 89.81 90 SER A C 1
ATOM 721 O O . SER A 1 90 ? 6.340 -0.195 10.562 1.00 89.81 90 SER A O 1
ATOM 723 N N . SER A 1 91 ? 8.042 -1.638 10.341 1.00 83.56 91 SER A N 1
ATOM 724 C CA . SER A 1 91 ? 7.181 -2.802 10.073 1.00 83.56 91 SER A CA 1
ATOM 725 C C . SER A 1 91 ? 6.169 -3.055 11.200 1.00 83.56 91 SER A C 1
ATOM 727 O O . SER A 1 91 ? 5.008 -3.366 10.932 1.00 83.56 91 SER A O 1
ATOM 729 N N . ASP A 1 92 ? 6.581 -2.858 12.453 1.00 84.81 92 ASP A N 1
ATOM 730 C CA . ASP A 1 92 ? 5.734 -3.073 13.632 1.00 84.81 92 ASP A CA 1
ATOM 731 C C . ASP A 1 92 ? 4.612 -2.035 13.729 1.00 84.81 92 ASP A C 1
ATOM 733 O O . ASP A 1 92 ? 3.465 -2.350 14.068 1.00 84.81 92 ASP A O 1
ATOM 737 N N . GLU A 1 93 ? 4.914 -0.780 13.395 1.00 89.62 93 GLU A N 1
ATOM 738 C CA . GLU A 1 93 ? 3.912 0.282 13.325 1.00 89.62 93 GLU A CA 1
ATOM 739 C C . GLU A 1 93 ? 2.969 0.100 12.143 1.00 89.62 93 GLU A C 1
ATOM 741 O O . GLU A 1 93 ? 1.779 0.409 12.255 1.00 89.62 93 GLU A O 1
ATOM 746 N N . LEU A 1 94 ? 3.471 -0.421 11.023 1.00 89.69 94 LEU A N 1
ATOM 747 C CA . LEU A 1 94 ? 2.684 -0.609 9.813 1.00 89.69 94 LEU A CA 1
ATOM 748 C C . LEU A 1 94 ? 1.499 -1.549 10.045 1.00 89.69 94 LEU A C 1
ATOM 750 O O . LEU A 1 94 ? 0.369 -1.199 9.698 1.00 89.69 94 LEU A O 1
ATOM 754 N N . ASN A 1 95 ? 1.724 -2.678 10.720 1.00 87.56 95 ASN A N 1
ATOM 755 C CA . ASN A 1 95 ? 0.657 -3.620 11.074 1.00 87.56 95 ASN A CA 1
ATOM 756 C C . ASN A 1 95 ? -0.415 -2.973 11.964 1.00 87.56 95 ASN A C 1
ATOM 758 O O . ASN A 1 95 ? -1.616 -3.178 11.767 1.00 87.56 95 ASN A O 1
ATOM 762 N N . LYS A 1 96 ? -0.003 -2.128 12.918 1.00 89.25 96 LYS A N 1
ATOM 763 C CA . LYS A 1 96 ? -0.934 -1.362 13.762 1.00 89.25 96 LYS A CA 1
ATOM 764 C C . LYS A 1 96 ? -1.703 -0.323 12.942 1.00 89.25 96 LYS A C 1
ATOM 766 O O . LYS A 1 96 ? -2.909 -0.171 13.134 1.00 89.25 96 LYS A O 1
ATOM 771 N N . LYS A 1 97 ? -1.042 0.372 12.010 1.00 91.00 97 LYS A N 1
ATOM 772 C CA . LYS A 1 97 ? -1.679 1.371 11.141 1.00 91.00 97 LYS A CA 1
ATOM 773 C C . LYS A 1 97 ? -2.669 0.747 10.173 1.00 91.00 97 LYS A C 1
ATOM 775 O O . LYS A 1 97 ? -3.755 1.304 10.037 1.00 91.00 97 LYS A O 1
ATOM 780 N N . TYR A 1 98 ? -2.365 -0.396 9.562 1.00 91.44 98 TYR A N 1
ATOM 781 C CA . TYR A 1 98 ? -3.279 -1.088 8.645 1.00 91.44 98 TYR A CA 1
ATOM 782 C C . TYR A 1 98 ? -4.649 -1.356 9.268 1.00 91.44 98 TYR A C 1
ATOM 784 O O . TYR A 1 98 ? -5.669 -1.134 8.620 1.00 91.44 98 TYR A O 1
ATOM 792 N N . LYS A 1 99 ? -4.695 -1.695 10.561 1.00 91.38 99 LYS A N 1
ATOM 793 C CA . LYS A 1 99 ? -5.948 -1.894 11.310 1.00 91.38 99 LYS A CA 1
ATOM 794 C C . LYS A 1 99 ? -6.828 -0.634 11.403 1.00 91.38 99 LYS A C 1
ATOM 796 O O . LYS A 1 99 ? -8.003 -0.752 11.725 1.00 91.38 99 LYS A O 1
ATOM 801 N N . THR A 1 100 ? -6.296 0.554 11.100 1.00 93.44 100 THR A N 1
ATOM 802 C CA . THR A 1 100 ? -7.037 1.832 11.100 1.00 93.44 100 THR A CA 1
ATOM 803 C C . THR A 1 100 ? -7.612 2.217 9.732 1.00 93.44 100 THR A C 1
ATOM 805 O O . THR A 1 100 ? -8.435 3.133 9.665 1.00 93.44 100 THR A O 1
ATOM 808 N N . PHE A 1 101 ? -7.215 1.527 8.654 1.00 95.06 101 PHE A N 1
ATOM 809 C CA . PHE A 1 101 ? -7.668 1.795 7.286 1.00 95.06 101 PHE A CA 1
ATOM 810 C C . PHE A 1 101 ? -8.738 0.800 6.832 1.00 95.06 101 PHE A C 1
ATOM 812 O O . PHE A 1 101 ? -8.673 -0.389 7.150 1.00 95.06 101 PHE A O 1
ATOM 819 N N . LYS A 1 102 ? -9.718 1.289 6.063 1.00 95.25 102 LYS A N 1
ATOM 820 C CA . LYS A 1 102 ? -10.774 0.480 5.419 1.00 95.25 102 LYS A CA 1
ATOM 821 C C . LYS A 1 102 ? -10.234 -0.381 4.286 1.00 95.25 102 LYS A C 1
ATOM 823 O O . LYS A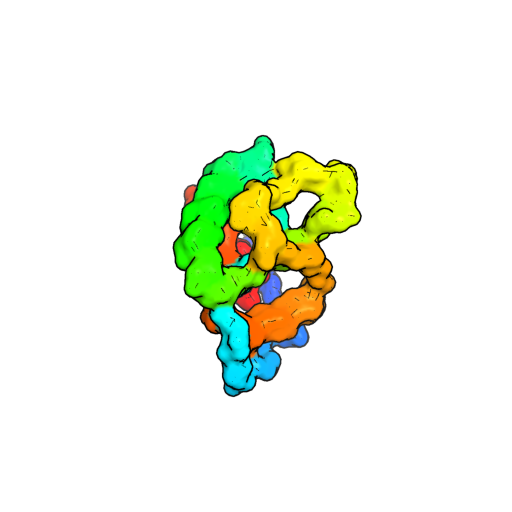 1 102 ? -10.660 -1.521 4.149 1.00 95.25 102 LYS A O 1
ATOM 828 N N . VAL A 1 103 ? -9.291 0.151 3.515 1.00 94.88 103 VAL A N 1
ATOM 829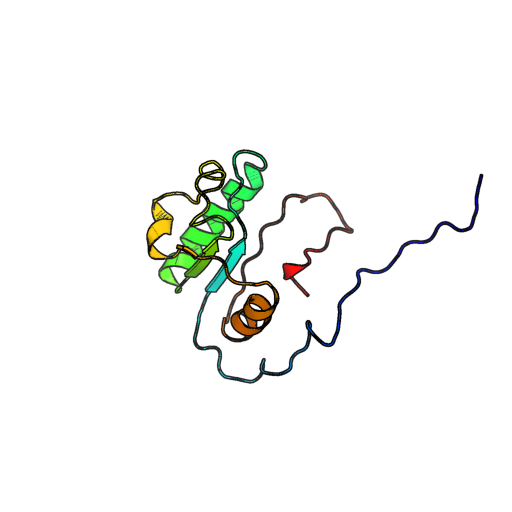 C CA . VAL A 1 103 ? -8.702 -0.508 2.349 1.00 94.88 103 VAL A CA 1
ATOM 830 C C . VAL A 1 103 ? -7.183 -0.387 2.411 1.00 94.88 103 VAL A C 1
ATOM 832 O O . VAL A 1 103 ? -6.647 0.699 2.630 1.00 94.88 103 VAL A O 1
ATOM 835 N N . VAL A 1 104 ? -6.485 -1.500 2.186 1.00 94.81 104 VAL A N 1
ATOM 836 C CA . VAL A 1 104 ? -5.028 -1.537 2.017 1.00 94.81 104 VAL A CA 1
ATOM 837 C C . VAL A 1 104 ? -4.730 -2.027 0.604 1.00 94.81 104 VAL A C 1
ATOM 839 O O . VAL A 1 104 ? -5.080 -3.145 0.237 1.00 94.81 104 VAL A O 1
ATOM 842 N N . LEU A 1 105 ? -4.111 -1.173 -0.205 1.00 95.69 105 LEU A N 1
ATOM 843 C CA . LEU A 1 105 ? -3.746 -1.466 -1.584 1.00 95.69 105 LEU A CA 1
ATOM 844 C C . LEU A 1 105 ? -2.451 -2.279 -1.636 1.00 95.69 105 LEU A C 1
ATOM 846 O O . LEU A 1 105 ? -1.489 -2.004 -0.914 1.00 95.69 105 LEU A O 1
ATOM 850 N N . ASN A 1 106 ? -2.391 -3.236 -2.559 1.00 93.38 106 ASN A N 1
ATOM 851 C CA . ASN A 1 106 ? -1.189 -4.010 -2.841 1.00 93.38 106 ASN A CA 1
ATOM 852 C C . ASN A 1 106 ? -0.972 -4.132 -4.355 1.00 93.38 106 ASN A C 1
ATOM 854 O O . ASN A 1 106 ? -1.908 -4.371 -5.107 1.00 93.38 106 ASN A O 1
ATOM 858 N N . ALA A 1 107 ? 0.285 -4.003 -4.780 1.00 92.50 107 ALA A N 1
ATOM 859 C CA . ALA A 1 107 ? 0.713 -4.196 -6.162 1.00 92.50 107 ALA A CA 1
ATOM 860 C C . ALA A 1 107 ? 1.948 -5.106 -6.185 1.00 92.50 107 ALA A C 1
ATOM 862 O O . ALA A 1 107 ? 2.957 -4.809 -5.525 1.00 92.50 107 ALA A O 1
ATOM 863 N N . ASN A 1 108 ? 1.857 -6.206 -6.933 1.00 90.94 108 ASN A N 1
ATOM 864 C CA . ASN A 1 108 ? 2.876 -7.254 -7.017 1.00 90.94 108 ASN A CA 1
ATOM 865 C C . ASN A 1 108 ? 3.751 -7.087 -8.267 1.00 90.94 108 ASN A C 1
ATOM 867 O O . ASN A 1 108 ? 3.355 -6.445 -9.234 1.00 90.94 108 ASN A O 1
ATOM 871 N N .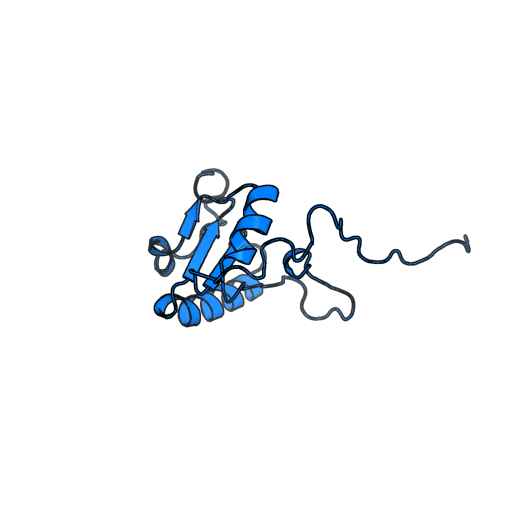 THR A 1 109 ? 4.967 -7.634 -8.231 1.00 91.44 109 THR A N 1
ATOM 872 C CA . THR A 1 109 ? 5.882 -7.666 -9.389 1.00 91.44 109 THR A CA 1
ATOM 873 C C . THR A 1 109 ? 5.724 -8.940 -10.211 1.00 91.44 109 THR A C 1
ATOM 875 O O . THR A 1 109 ? 5.853 -8.899 -11.427 1.00 91.44 109 THR A O 1
ATOM 878 N N . VAL A 1 110 ? 5.430 -10.061 -9.549 1.00 90.25 110 VAL A N 1
ATOM 879 C CA . VAL A 1 110 ? 5.108 -11.340 -10.186 1.00 90.25 110 VAL A CA 1
ATOM 880 C C . VAL A 1 110 ? 3.604 -11.380 -10.433 1.00 90.25 110 VAL A C 1
ATOM 882 O O . VAL A 1 110 ? 2.828 -11.061 -9.530 1.00 90.25 110 VAL A O 1
ATOM 885 N N . ARG A 1 111 ? 3.200 -11.737 -11.651 1.00 85.56 111 ARG A N 1
ATOM 886 C CA . ARG A 1 111 ? 1.791 -11.772 -12.077 1.00 85.56 111 ARG A CA 1
ATOM 887 C C . ARG A 1 111 ? 1.357 -13.175 -12.484 1.00 85.56 111 ARG A C 1
ATOM 889 O O . ARG A 1 111 ? 0.267 -13.596 -12.124 1.00 85.56 111 ARG A O 1
ATOM 89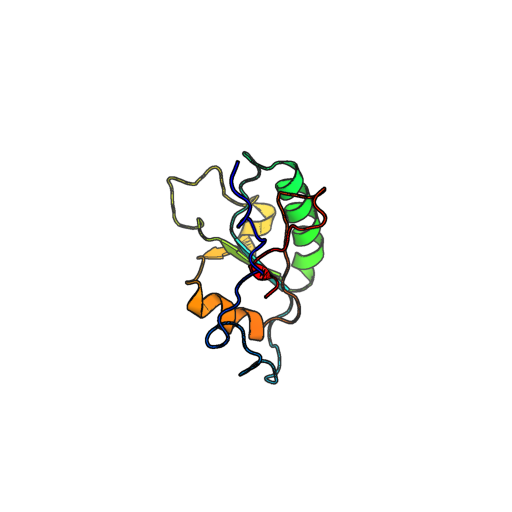6 N N . ASP A 1 112 ? 2.261 -13.918 -13.110 1.00 88.12 112 ASP A N 1
ATOM 897 C CA . ASP A 1 112 ? 1.965 -15.221 -13.711 1.00 88.12 112 ASP A CA 1
ATOM 898 C C . ASP A 1 112 ? 2.453 -16.376 -12.825 1.00 88.12 112 ASP A C 1
ATOM 900 O O . ASP A 1 112 ? 3.123 -17.303 -13.273 1.00 88.12 112 ASP A O 1
ATOM 904 N N . SER A 1 113 ? 2.170 -16.296 -11.523 1.00 87.88 113 SER A N 1
ATOM 905 C CA . SER A 1 113 ? 2.526 -17.342 -10.561 1.00 87.88 113 SER A CA 1
ATOM 906 C C . SER A 1 113 ? 1.313 -17.750 -9.744 1.00 87.88 113 SER A C 1
ATOM 908 O O . SER A 1 113 ? 0.715 -16.926 -9.056 1.00 87.88 113 SER A O 1
ATOM 910 N N . SER A 1 114 ? 0.999 -19.044 -9.777 1.00 86.44 114 SER A N 1
ATOM 911 C CA . SER A 1 114 ? -0.072 -19.656 -8.984 1.00 86.44 114 SER A CA 1
ATOM 912 C C . SER A 1 114 ? 0.269 -19.794 -7.498 1.00 86.44 114 SER A C 1
ATOM 914 O O . SER A 1 114 ? -0.626 -20.021 -6.690 1.00 86.44 114 SER A O 1
ATOM 916 N N . SER A 1 115 ? 1.547 -19.662 -7.125 1.00 85.69 115 SER A N 1
ATOM 917 C CA . SER A 1 115 ? 2.030 -19.843 -5.751 1.00 85.69 115 SER A CA 1
ATOM 918 C C . SER A 1 115 ? 2.514 -18.556 -5.083 1.00 85.69 115 SER A C 1
ATOM 920 O O . SER A 1 115 ? 2.808 -18.558 -3.887 1.00 85.69 115 SER A O 1
ATOM 922 N N . MET A 1 116 ? 2.614 -17.444 -5.818 1.00 88.19 116 MET A N 1
ATOM 923 C CA . MET A 1 116 ? 3.071 -16.185 -5.240 1.00 88.19 116 MET A CA 1
ATOM 924 C C . MET A 1 116 ? 1.978 -15.546 -4.383 1.00 88.19 116 MET A C 1
ATOM 926 O O . MET A 1 116 ? 0.899 -15.204 -4.859 1.00 88.19 116 MET A O 1
ATOM 930 N N . PHE A 1 117 ? 2.310 -15.316 -3.114 1.00 85.38 117 PHE A N 1
ATOM 931 C CA . PHE A 1 117 ? 1.475 -14.601 -2.159 1.00 85.38 117 PHE A CA 1
ATOM 932 C C . PHE A 1 117 ? 2.270 -13.459 -1.516 1.00 85.38 117 PHE A C 1
ATOM 934 O O . PHE A 1 117 ? 3.401 -13.632 -1.055 1.00 85.38 117 PHE A O 1
ATOM 941 N N . SER A 1 118 ? 1.696 -12.256 -1.498 1.00 86.38 118 SER A N 1
ATOM 942 C CA . SER A 1 118 ? 2.362 -11.081 -0.930 1.00 86.38 118 SER A CA 1
ATOM 943 C C . SER A 1 118 ? 2.306 -11.116 0.593 1.00 86.38 118 SER A C 1
ATOM 945 O O . SER A 1 118 ? 1.227 -11.168 1.173 1.00 86.38 118 SER A O 1
ATOM 947 N N . ARG A 1 119 ? 3.458 -10.930 1.252 1.00 82.62 119 ARG A N 1
ATOM 948 C CA . ARG A 1 119 ? 3.539 -10.752 2.718 1.00 82.62 119 ARG A CA 1
ATOM 949 C C . ARG A 1 119 ? 2.680 -9.601 3.259 1.00 82.62 119 ARG A C 1
ATOM 951 O O . ARG A 1 119 ? 2.446 -9.542 4.454 1.00 82.62 119 ARG A O 1
ATOM 958 N N . LYS A 1 120 ? 2.229 -8.674 2.405 1.00 81.50 120 LYS A N 1
ATOM 959 C CA . LYS A 1 120 ? 1.349 -7.566 2.815 1.00 81.50 120 LYS A CA 1
ATOM 960 C C . LYS A 1 120 ? -0.119 -7.971 2.981 1.00 81.50 120 LYS A C 1
ATOM 962 O O . LYS A 1 120 ? -0.900 -7.140 3.424 1.00 81.50 120 LYS A O 1
ATOM 967 N N . VAL A 1 121 ? -0.489 -9.178 2.554 1.00 80.81 121 VAL A N 1
ATOM 968 C CA . VAL A 1 121 ? -1.870 -9.693 2.571 1.00 80.81 121 VAL A CA 1
ATOM 969 C C . VAL A 1 121 ? -2.089 -10.654 3.755 1.00 80.81 121 VAL A C 1
ATOM 971 O O . VAL A 1 121 ? -3.155 -11.245 3.870 1.00 80.81 121 VAL A O 1
ATOM 974 N N . ILE A 1 122 ? -1.091 -10.801 4.637 1.00 74.62 122 ILE A N 1
ATOM 975 C CA . ILE A 1 122 ? -1.198 -11.561 5.894 1.00 74.62 122 ILE A CA 1
ATOM 976 C C . ILE A 1 122 ? -1.941 -10.740 6.949 1.00 74.62 122 ILE A C 1
ATOM 978 O O . ILE A 1 122 ? -1.556 -9.562 7.141 1.00 74.62 122 ILE A O 1
#